Protein AF-A0ABD6N6G3-F1 (afdb_monomer_lite)

Secondary structure (DSSP, 8-state):
--TTTTSS-----------------SSSSS---S---TT---EEEEESSSS--TTS---EEEEESS--SS----------

Radius of gyration: 30.91 Å; chains: 1; bounding box: 72×30×79 Å

Organism: NCBI:txid1247546

Structure (mmCIF, N/CA/C/O backbone):
data_AF-A0ABD6N6G3-F1
#
_entry.id   AF-A0ABD6N6G3-F1
#
loop_
_atom_site.group_PDB
_atom_site.id
_atom_site.type_symbol
_atom_site.label_atom_id
_atom_site.label_alt_id
_atom_site.label_comp_id
_atom_site.label_asym_id
_atom_site.label_entity_id
_atom_site.label_seq_id
_atom_site.pdbx_PDB_ins_code
_atom_site.Cartn_x
_atom_site.Cartn_y
_atom_site.Cartn_z
_atom_site.occupancy
_atom_site.B_iso_or_equiv
_atom_site.auth_seq_id
_atom_site.auth_comp_id
_atom_site.auth_asym_id
_atom_site.auth_atom_id
_atom_site.pdbx_PDB_model_num
ATOM 1 N N . GLU A 1 1 ? 51.983 -8.946 -47.980 1.00 53.88 1 GLU A N 1
ATOM 2 C CA . GLU A 1 1 ? 50.645 -9.555 -47.830 1.00 53.88 1 GLU A CA 1
ATOM 3 C C . GLU A 1 1 ? 50.729 -11.005 -48.297 1.00 53.88 1 GLU A C 1
ATOM 5 O O . GLU A 1 1 ? 51.419 -11.258 -49.277 1.00 53.88 1 GLU A O 1
ATOM 10 N N . GLY A 1 2 ? 50.186 -11.963 -47.538 1.00 69.06 2 GLY A N 1
ATOM 11 C CA . GLY A 1 2 ? 50.306 -13.400 -47.839 1.00 69.06 2 GLY A CA 1
ATOM 12 C C . GLY A 1 2 ? 49.259 -13.864 -48.854 1.00 69.06 2 GLY A C 1
ATOM 13 O O . GLY A 1 2 ? 48.166 -13.322 -48.879 1.00 69.06 2 GLY A O 1
ATOM 14 N N . ALA A 1 3 ? 49.563 -14.870 -49.673 1.00 70.69 3 ALA A N 1
ATOM 15 C CA . ALA A 1 3 ? 48.751 -15.282 -50.830 1.0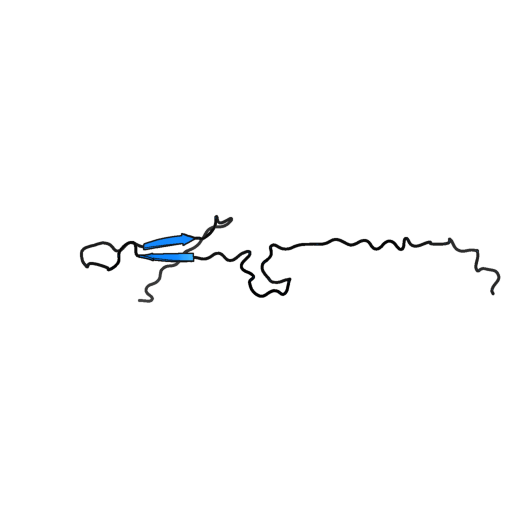0 70.69 3 ALA A CA 1
ATOM 16 C C . ALA A 1 3 ? 47.309 -15.769 -50.532 1.00 70.69 3 ALA A C 1
ATOM 18 O O . ALA A 1 3 ? 46.537 -15.974 -51.463 1.00 70.69 3 ALA A O 1
ATOM 19 N N . ASP A 1 4 ? 46.927 -15.924 -49.261 1.00 75.38 4 ASP A N 1
ATOM 20 C CA . ASP A 1 4 ? 45.689 -16.601 -48.853 1.00 75.38 4 ASP A CA 1
ATOM 21 C C . ASP A 1 4 ? 44.637 -15.687 -48.199 1.00 75.38 4 ASP A C 1
ATOM 23 O O . ASP A 1 4 ? 43.606 -16.174 -47.740 1.00 75.38 4 ASP A O 1
ATOM 27 N N . VAL A 1 5 ? 44.829 -14.360 -48.199 1.00 69.88 5 VAL A N 1
ATOM 28 C CA . VAL A 1 5 ? 43.893 -13.409 -47.548 1.00 69.88 5 VAL A CA 1
ATOM 29 C C . VAL A 1 5 ? 42.474 -13.414 -48.152 1.00 69.88 5 VAL A C 1
ATOM 31 O O . VAL A 1 5 ? 41.549 -12.924 -47.517 1.00 69.88 5 VAL A O 1
ATOM 34 N N . GLY A 1 6 ? 42.284 -13.970 -49.356 1.00 73.75 6 GLY A N 1
ATOM 35 C CA . GLY A 1 6 ? 40.994 -14.030 -50.065 1.00 73.75 6 GLY A CA 1
ATOM 36 C C . GLY A 1 6 ? 40.275 -15.385 -50.029 1.00 73.75 6 GLY A C 1
ATOM 37 O O . GLY A 1 6 ? 39.292 -15.555 -50.742 1.00 73.75 6 GLY A O 1
ATOM 38 N N . LYS A 1 7 ? 40.774 -16.365 -49.260 1.00 83.06 7 LYS A N 1
ATOM 39 C CA . LYS A 1 7 ? 40.203 -17.726 -49.184 1.00 83.06 7 LYS A CA 1
ATOM 40 C C . LYS A 1 7 ? 39.151 -17.913 -48.084 1.00 83.06 7 LYS A C 1
ATOM 42 O O . LYS A 1 7 ? 38.631 -19.013 -47.944 1.00 83.06 7 LYS A O 1
ATOM 47 N N . PHE A 1 8 ? 38.865 -16.872 -47.308 1.00 82.62 8 PHE A N 1
ATOM 48 C CA . PHE A 1 8 ? 37.863 -16.897 -46.245 1.00 82.62 8 PHE A CA 1
ATOM 49 C C . PHE A 1 8 ? 36.618 -16.126 -46.674 1.00 82.62 8 PHE A C 1
ATOM 51 O O . PHE A 1 8 ? 36.715 -15.105 -47.361 1.00 82.62 8 PHE A O 1
ATOM 58 N N . GLU A 1 9 ? 35.451 -16.589 -46.244 1.00 82.62 9 GLU A N 1
ATOM 59 C CA . GLU A 1 9 ? 34.195 -15.879 -46.431 1.00 82.62 9 GLU A CA 1
ATOM 60 C C . GLU A 1 9 ? 34.255 -14.512 -45.734 1.00 82.62 9 GLU A C 1
ATOM 62 O O . GLU A 1 9 ? 34.597 -14.394 -44.554 1.00 82.62 9 GLU A O 1
ATOM 67 N N . GLN A 1 10 ? 33.904 -13.454 -46.467 1.00 81.00 10 GLN A N 1
ATOM 68 C CA . GLN A 1 10 ? 33.835 -12.112 -45.904 1.00 81.00 10 GLN A CA 1
ATOM 69 C C . GLN A 1 10 ? 32.575 -11.981 -45.039 1.00 81.00 10 GLN A C 1
ATOM 71 O O . GLN A 1 10 ? 31.467 -11.829 -45.554 1.00 81.00 10 GLN A O 1
ATOM 76 N N . LEU A 1 11 ? 32.742 -12.011 -43.714 1.00 78.75 11 LEU A N 1
ATOM 77 C CA . LEU A 1 11 ? 31.655 -11.737 -42.777 1.00 78.75 11 LEU A CA 1
ATOM 78 C C . LEU A 1 11 ? 31.510 -10.225 -42.561 1.00 78.75 11 LEU A C 1
ATOM 80 O O . LEU A 1 11 ? 32.236 -9.613 -41.775 1.00 78.75 11 LEU A O 1
ATOM 84 N N . THR A 1 12 ? 30.546 -9.621 -43.250 1.00 84.75 12 THR A N 1
ATOM 85 C CA . THR A 1 12 ? 30.158 -8.227 -43.013 1.00 84.75 12 THR A CA 1
ATOM 86 C C . THR A 1 12 ? 29.131 -8.179 -41.886 1.00 84.75 12 THR A C 1
ATOM 88 O O . THR A 1 12 ? 27.979 -8.561 -42.069 1.00 84.75 12 THR A O 1
ATOM 91 N N . LEU A 1 13 ? 29.552 -7.720 -40.706 1.00 84.50 13 LEU A N 1
ATOM 92 C CA . LEU A 1 13 ? 28.656 -7.490 -39.569 1.00 84.50 13 LEU A CA 1
ATOM 93 C C . LEU A 1 13 ? 27.734 -6.301 -39.850 1.00 84.50 13 LEU A C 1
ATOM 95 O O . LEU A 1 13 ? 28.225 -5.213 -40.166 1.00 84.50 13 LEU A O 1
ATOM 99 N N . ASP A 1 14 ? 26.429 -6.488 -39.650 1.00 85.44 14 ASP A N 1
ATOM 100 C CA . ASP A 1 14 ? 25.504 -5.364 -39.530 1.00 85.44 14 ASP A CA 1
ATOM 101 C C . ASP A 1 14 ? 25.926 -4.515 -38.321 1.00 85.44 14 ASP A C 1
ATOM 103 O O . ASP A 1 14 ? 26.137 -5.023 -37.218 1.00 85.4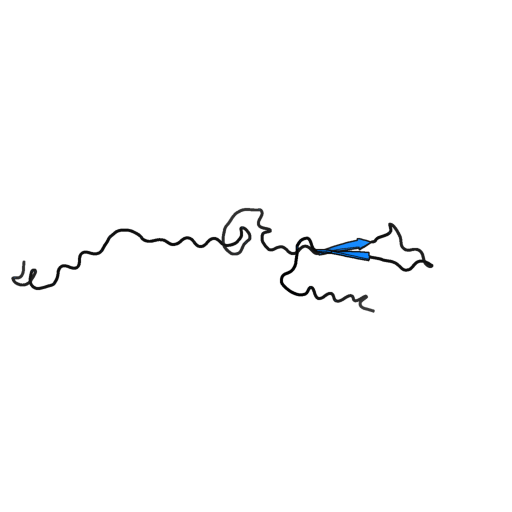4 14 ASP A O 1
ATOM 107 N N . LYS A 1 15 ? 26.144 -3.221 -38.560 1.00 89.44 15 LYS A N 1
ATOM 108 C CA . LYS A 1 15 ? 26.609 -2.264 -37.546 1.00 89.44 15 LYS A CA 1
ATOM 109 C C . LYS A 1 15 ? 25.465 -1.495 -36.904 1.00 89.44 15 LYS A C 1
ATOM 111 O O . LYS A 1 15 ? 25.725 -0.625 -36.076 1.00 89.44 15 LYS A O 1
ATOM 116 N N . THR A 1 16 ? 24.230 -1.803 -37.283 1.00 93.00 16 THR A N 1
ATOM 117 C CA . THR A 1 16 ? 23.030 -1.203 -36.717 1.00 93.00 16 THR A CA 1
ATOM 118 C C . THR A 1 16 ? 22.900 -1.612 -35.249 1.00 93.00 16 THR A C 1
ATOM 120 O O . THR A 1 16 ? 22.743 -2.799 -34.957 1.00 93.00 16 THR A O 1
ATOM 123 N N . PRO A 1 17 ? 22.970 -0.667 -34.295 1.00 90.00 17 PRO A N 1
ATOM 124 C CA . PRO A 1 17 ? 22.722 -0.976 -32.896 1.00 90.00 17 PRO A CA 1
ATOM 125 C C . PRO A 1 17 ? 21.254 -1.363 -32.717 1.00 90.00 17 PRO A C 1
ATOM 127 O O . PRO A 1 17 ? 20.363 -0.634 -33.150 1.00 90.00 17 PRO A O 1
ATOM 130 N N . VAL A 1 18 ? 21.000 -2.483 -32.045 1.00 89.75 18 VAL A N 1
ATOM 131 C CA . VAL A 1 18 ? 19.652 -2.867 -31.616 1.00 89.75 18 VAL A CA 1
ATOM 132 C C . VAL A 1 18 ? 19.577 -2.674 -30.110 1.00 89.75 18 VAL A C 1
ATOM 134 O O . 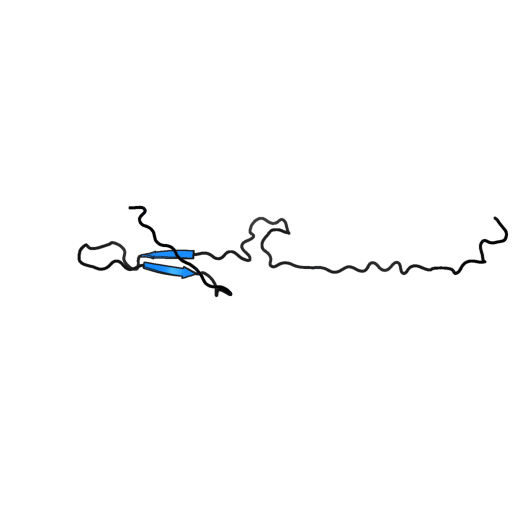VAL A 1 18 ? 20.410 -3.200 -29.372 1.00 89.75 18 VAL A O 1
ATOM 137 N N . SER A 1 19 ? 18.595 -1.906 -29.652 1.00 87.38 19 SER A N 1
ATOM 138 C CA . SER A 1 19 ? 18.323 -1.706 -28.232 1.00 87.38 19 SER A CA 1
ATOM 139 C C . SER A 1 19 ? 16.866 -2.018 -27.917 1.00 87.38 19 SER A C 1
ATOM 141 O O . SER A 1 19 ? 15.977 -1.888 -28.758 1.00 87.38 19 SER A O 1
ATOM 143 N N . THR A 1 20 ? 16.629 -2.440 -26.681 1.00 83.00 20 THR A N 1
ATOM 144 C CA . THR A 1 20 ? 15.296 -2.635 -26.111 1.00 83.00 20 THR A CA 1
ATOM 145 C C . THR A 1 20 ? 15.220 -1.830 -24.826 1.00 83.00 20 THR A C 1
ATOM 147 O O . THR A 1 20 ? 16.099 -1.959 -23.972 1.00 83.00 20 THR A O 1
ATOM 150 N N . THR A 1 21 ? 14.185 -1.012 -24.668 1.00 79.00 21 THR A N 1
ATOM 151 C CA . THR A 1 21 ? 13.938 -0.284 -23.422 1.00 79.00 21 THR A CA 1
ATOM 152 C C . THR A 1 21 ? 12.928 -1.060 -22.589 1.00 79.00 21 THR A C 1
ATOM 154 O O . THR A 1 21 ? 11.850 -1.384 -23.079 1.00 79.00 21 THR A O 1
ATOM 157 N N . VAL A 1 22 ? 13.277 -1.346 -21.336 1.00 67.75 22 VAL A N 1
ATOM 158 C CA . VAL A 1 22 ? 12.339 -1.844 -20.326 1.00 67.75 22 VAL A CA 1
ATOM 159 C C . VAL A 1 22 ? 12.062 -0.687 -19.374 1.00 67.75 22 VAL A C 1
ATOM 161 O O . VAL A 1 22 ? 12.996 -0.142 -18.788 1.00 67.75 22 VAL A O 1
ATOM 164 N N . THR A 1 23 ? 10.802 -0.279 -19.259 1.00 59.34 23 THR A N 1
ATOM 165 C CA . THR A 1 23 ? 10.352 0.696 -18.261 1.00 59.34 23 THR A CA 1
ATOM 166 C C . THR A 1 23 ? 9.621 -0.047 -17.156 1.00 59.34 23 THR A C 1
ATOM 168 O O . THR A 1 23 ? 8.647 -0.737 -17.443 1.00 59.34 23 THR A O 1
ATOM 171 N N . ASP A 1 24 ? 10.100 0.093 -15.924 1.00 51.75 24 ASP A N 1
ATOM 172 C CA . ASP A 1 24 ? 9.317 -0.225 -14.729 1.00 51.75 24 ASP A CA 1
ATOM 173 C C . ASP A 1 24 ? 8.256 0.869 -14.498 1.00 51.75 24 ASP A C 1
ATOM 175 O O . ASP A 1 24 ? 8.373 1.966 -15.071 1.00 51.75 24 ASP A O 1
ATOM 179 N N . GLU A 1 25 ? 7.246 0.603 -13.666 1.00 55.38 25 GLU A N 1
ATOM 180 C CA . GLU A 1 25 ? 6.379 1.664 -13.140 1.00 55.38 25 GLU A CA 1
ATOM 181 C C . GLU A 1 25 ? 7.301 2.742 -12.524 1.00 55.38 25 GLU A C 1
ATOM 183 O O . GLU A 1 25 ? 8.295 2.402 -11.875 1.00 55.38 25 GLU A O 1
ATOM 188 N N . PRO A 1 26 ? 7.074 4.050 -12.730 1.00 52.38 26 PRO A N 1
ATOM 189 C CA . PRO A 1 26 ? 7.891 5.069 -12.078 1.00 52.38 26 PRO A CA 1
ATOM 190 C C . PRO A 1 26 ? 7.787 4.983 -10.536 1.00 52.38 26 PRO A C 1
ATOM 192 O O . PRO A 1 26 ? 6.920 5.592 -9.911 1.00 52.38 26 PRO A O 1
ATOM 195 N N . GLY A 1 27 ? 8.695 4.219 -9.919 1.00 49.81 27 GLY A N 1
ATOM 196 C CA . GLY A 1 27 ? 8.810 3.964 -8.482 1.00 49.81 27 GLY A CA 1
ATOM 197 C C . GLY A 1 27 ? 9.944 2.963 -8.184 1.00 49.81 27 GLY A C 1
ATOM 198 O O . GLY A 1 27 ? 9.884 1.830 -8.614 1.00 49.81 27 GLY A O 1
ATOM 199 N N . THR A 1 28 ? 11.031 3.364 -7.510 1.00 43.97 28 THR A N 1
ATOM 200 C CA . THR A 1 28 ? 12.313 2.599 -7.419 1.00 43.97 28 THR A CA 1
ATOM 201 C C . THR A 1 28 ? 12.232 1.231 -6.703 1.00 43.97 28 THR A C 1
ATOM 203 O O . THR A 1 28 ? 11.533 1.151 -5.692 1.00 43.97 28 THR A O 1
ATOM 206 N N . PRO A 1 29 ? 13.058 0.216 -7.086 1.00 46.47 29 PRO A N 1
ATOM 207 C CA . PRO A 1 29 ? 14.486 0.366 -7.427 1.00 46.47 29 PRO A CA 1
ATOM 208 C C . PRO A 1 29 ? 14.836 0.256 -8.929 1.00 46.47 29 PRO A C 1
ATOM 210 O O . PRO A 1 29 ? 14.859 -0.834 -9.486 1.00 46.47 29 PRO A O 1
ATOM 213 N N . GLY A 1 30 ? 15.234 1.376 -9.559 1.00 45.47 30 GLY A N 1
ATOM 214 C CA . GLY A 1 30 ? 15.755 1.385 -10.937 1.00 45.47 30 GLY A CA 1
ATOM 215 C C . GLY A 1 30 ? 16.039 2.748 -11.598 1.00 45.47 30 GLY A C 1
ATOM 216 O O . GLY A 1 30 ? 16.827 2.781 -12.537 1.00 45.47 30 GLY A O 1
ATOM 217 N N . ASN A 1 31 ? 15.483 3.881 -11.127 1.00 46.09 31 ASN A N 1
ATOM 218 C CA . ASN A 1 31 ? 15.730 5.207 -11.732 1.00 46.09 31 ASN A CA 1
ATOM 219 C C . ASN A 1 31 ? 15.835 6.362 -10.693 1.00 46.09 31 ASN A C 1
ATOM 221 O O . ASN A 1 31 ? 14.977 6.442 -9.809 1.00 46.09 31 ASN A O 1
ATOM 225 N N . PRO A 1 32 ? 16.838 7.272 -10.770 1.00 51.44 32 PRO A N 1
ATOM 226 C CA . PRO A 1 32 ? 17.051 8.366 -9.814 1.00 51.44 32 PRO A CA 1
ATOM 227 C C . PRO A 1 32 ? 16.141 9.579 -10.093 1.00 51.44 32 PRO A C 1
ATOM 229 O O . PRO A 1 32 ? 16.201 10.173 -11.166 1.00 51.44 32 PRO A O 1
ATOM 232 N N . GLY A 1 33 ? 15.343 9.992 -9.101 1.00 47.78 33 GLY A N 1
ATOM 233 C CA . GLY A 1 33 ? 14.505 11.202 -9.131 1.00 47.78 33 GLY A CA 1
ATOM 234 C C . GLY A 1 33 ? 13.593 11.278 -7.899 1.00 47.78 33 GLY A C 1
ATOM 235 O O . GLY A 1 33 ? 12.988 10.284 -7.521 1.00 47.78 33 GLY A O 1
ATOM 236 N N . GLY A 1 34 ? 13.555 12.429 -7.219 1.00 47.62 34 GLY A N 1
ATOM 237 C CA . GLY A 1 34 ? 13.271 12.566 -5.776 1.00 47.62 34 GLY A CA 1
ATOM 238 C C . GLY A 1 34 ? 11.847 12.346 -5.238 1.00 47.62 34 GLY A C 1
ATOM 239 O O . GLY A 1 34 ? 11.576 12.820 -4.138 1.00 47.62 34 GLY A O 1
ATOM 240 N N . SER A 1 35 ? 10.937 11.666 -5.942 1.00 53.81 35 SER A N 1
ATOM 241 C CA . SER A 1 35 ? 9.550 11.481 -5.466 1.00 53.81 35 SER A CA 1
ATOM 242 C C . SER A 1 35 ? 8.865 10.228 -6.034 1.00 53.81 35 SER A C 1
ATOM 244 O O . SER A 1 35 ? 7.839 10.318 -6.702 1.00 53.81 35 SER A O 1
ATOM 246 N N . ASN A 1 36 ? 9.454 9.057 -5.787 1.00 55.25 36 ASN A N 1
ATOM 247 C CA . ASN A 1 36 ? 8.973 7.753 -6.257 1.00 55.25 36 ASN A CA 1
ATOM 248 C C . ASN A 1 36 ? 7.987 7.107 -5.251 1.00 55.25 36 ASN A C 1
ATOM 250 O O . ASN A 1 36 ? 8.414 6.697 -4.174 1.00 55.25 36 ASN A O 1
ATOM 254 N N . GLU A 1 37 ? 6.697 6.983 -5.610 1.00 56.69 37 GLU A N 1
ATOM 255 C CA . GLU A 1 37 ? 5.630 6.320 -4.813 1.00 56.69 37 GLU A CA 1
ATOM 256 C C . GLU A 1 37 ? 4.902 5.167 -5.563 1.00 56.69 37 GLU A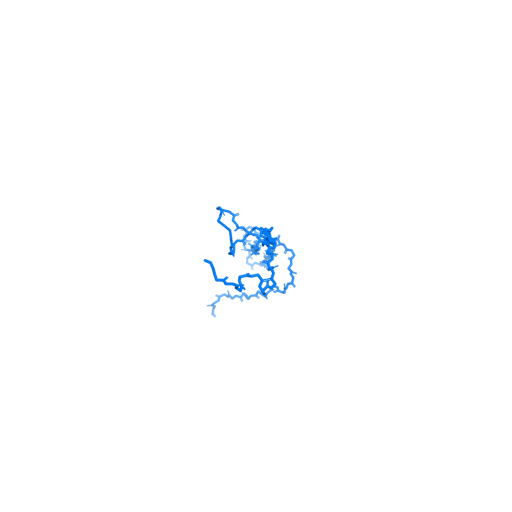 C 1
ATOM 258 O O . GLU A 1 37 ? 3.875 4.702 -5.078 1.00 56.69 37 GLU A O 1
ATOM 263 N N . GLY A 1 38 ? 5.402 4.721 -6.729 1.00 56.47 38 GLY A N 1
ATOM 264 C CA . GLY A 1 38 ? 4.673 3.920 -7.739 1.00 56.47 38 GLY A CA 1
ATOM 265 C C . GLY A 1 38 ? 3.875 2.706 -7.244 1.00 56.47 38 GLY A C 1
ATOM 266 O O . GLY A 1 38 ? 2.719 2.575 -7.622 1.00 56.47 38 GLY A O 1
ATOM 267 N N . ASP A 1 39 ? 4.416 1.923 -6.305 1.00 61.16 39 ASP A N 1
ATOM 268 C CA . ASP A 1 39 ? 3.719 0.761 -5.718 1.00 61.16 39 ASP A CA 1
ATOM 269 C C . ASP A 1 39 ? 3.435 0.927 -4.216 1.00 61.16 39 ASP A C 1
ATOM 271 O O . ASP A 1 39 ? 3.351 -0.037 -3.447 1.00 61.16 39 ASP A O 1
ATOM 275 N N . LEU A 1 40 ? 3.319 2.169 -3.740 1.00 68.88 40 LEU A N 1
ATOM 276 C CA . LEU A 1 40 ? 3.109 2.422 -2.321 1.00 68.88 40 LEU A CA 1
ATOM 277 C C . LEU A 1 40 ? 1.642 2.183 -1.938 1.00 68.88 40 LEU A C 1
ATOM 279 O O . LEU A 1 40 ? 0.759 3.027 -2.128 1.00 68.88 40 LEU A O 1
ATOM 283 N N . VAL A 1 41 ? 1.387 1.032 -1.321 1.00 75.94 41 VAL A N 1
ATOM 284 C CA . VAL A 1 41 ? 0.129 0.762 -0.619 1.00 75.94 41 VAL A CA 1
ATOM 285 C C . VAL A 1 41 ? 0.138 1.532 0.700 1.00 75.94 41 VAL A C 1
ATOM 287 O O . VAL A 1 41 ? 0.857 1.194 1.641 1.00 75.94 41 VAL A O 1
ATOM 290 N N . LYS A 1 42 ? -0.664 2.596 0.770 1.00 84.38 42 LYS A N 1
ATOM 291 C CA . LYS A 1 42 ? -0.871 3.385 1.988 1.00 84.38 42 LYS A CA 1
ATOM 292 C C . LYS A 1 42 ? -2.094 2.837 2.711 1.00 84.38 42 LYS A C 1
ATOM 294 O O . LYS A 1 42 ? -3.179 2.761 2.135 1.00 84.38 42 LYS A O 1
ATOM 299 N N . VAL A 1 43 ? -1.908 2.492 3.982 1.00 88.69 43 VAL A N 1
ATOM 300 C CA . VAL A 1 43 ? -2.986 2.081 4.884 1.00 88.69 43 VAL A CA 1
ATOM 301 C C . VAL A 1 43 ? -3.193 3.181 5.911 1.00 88.69 43 VAL A C 1
ATOM 303 O O . VAL A 1 43 ? -2.243 3.616 6.564 1.00 88.69 43 VAL A O 1
ATOM 306 N N . THR A 1 44 ? -4.432 3.632 6.060 1.00 91.62 44 THR A N 1
ATOM 307 C CA . THR A 1 44 ? -4.812 4.599 7.089 1.00 91.62 44 THR A CA 1
ATOM 308 C C . THR A 1 44 ? -5.880 4.007 7.994 1.00 91.62 44 THR A C 1
ATOM 310 O O . THR A 1 44 ? -6.706 3.202 7.566 1.00 91.62 44 THR A O 1
ATOM 313 N N . ILE A 1 45 ? -5.847 4.403 9.265 1.00 92.00 45 ILE A N 1
ATOM 314 C CA . ILE A 1 45 ? -6.898 4.109 10.233 1.00 92.00 45 ILE A CA 1
ATOM 315 C C . ILE A 1 45 ? -7.479 5.427 10.727 1.00 92.00 45 ILE A C 1
ATOM 317 O O . ILE A 1 45 ? -6.746 6.323 11.150 1.00 92.00 45 ILE A O 1
ATOM 321 N N . THR A 1 46 ? -8.797 5.554 10.656 1.00 93.19 46 THR A N 1
ATOM 322 C CA . THR A 1 46 ? -9.526 6.727 11.134 1.00 93.19 46 THR A CA 1
ATOM 323 C C . THR A 1 46 ? -10.538 6.295 12.174 1.00 93.19 46 THR A C 1
ATOM 325 O O . THR A 1 46 ? -11.284 5.345 11.954 1.00 93.19 46 THR A O 1
ATOM 328 N N . ALA A 1 47 ? -10.570 6.992 13.308 1.00 92.50 47 ALA A N 1
ATOM 329 C CA . ALA A 1 47 ? -11.678 6.855 14.240 1.00 92.50 47 ALA A CA 1
ATOM 330 C C . ALA A 1 47 ? -12.935 7.441 13.595 1.00 92.50 47 ALA A C 1
ATOM 332 O O . ALA A 1 47 ? -12.889 8.548 13.054 1.00 92.50 47 ALA A O 1
ATOM 333 N N . ASP A 1 48 ? -14.057 6.733 13.687 1.00 91.31 48 ASP A N 1
ATOM 334 C CA . ASP A 1 48 ? -15.322 7.221 13.121 1.00 91.31 48 ASP A CA 1
ATOM 335 C C . ASP A 1 48 ? -15.974 8.296 14.017 1.00 91.31 48 ASP A C 1
ATOM 337 O O . ASP A 1 48 ? -17.008 8.875 13.688 1.00 91.31 48 ASP A O 1
ATOM 341 N N . GLN A 1 49 ? -15.355 8.571 15.168 1.00 89.06 49 GLN A N 1
ATOM 342 C CA . GLN A 1 49 ? -15.796 9.499 16.201 1.00 89.06 49 GLN A CA 1
ATOM 343 C C . GLN A 1 49 ? -14.599 10.265 16.781 1.00 89.06 49 GLN A C 1
ATOM 345 O O . GLN A 1 49 ? -13.480 9.757 16.830 1.00 89.06 49 GLN A O 1
ATOM 350 N N . THR A 1 50 ? -14.829 11.494 17.250 1.00 89.44 50 THR A N 1
ATOM 351 C CA . THR A 1 50 ? -13.774 12.376 17.790 1.00 89.44 50 THR A CA 1
ATOM 352 C C . THR A 1 50 ? -13.259 11.946 19.163 1.00 89.44 50 THR A C 1
ATOM 354 O O . THR A 1 50 ? -12.150 12.312 19.549 1.00 89.44 50 THR A O 1
ATOM 357 N N . SER A 1 51 ? -14.051 11.181 19.912 1.00 88.62 51 SER A N 1
ATOM 358 C CA . SER A 1 51 ? -13.696 10.643 21.222 1.00 88.62 51 SER A CA 1
ATOM 359 C C . SER A 1 51 ? -14.396 9.308 21.468 1.00 88.62 51 SER A C 1
ATOM 361 O O . SER A 1 51 ? -15.377 8.971 20.807 1.00 88.62 51 SER A O 1
ATOM 363 N N . VAL A 1 52 ? -13.883 8.521 22.415 1.00 88.38 52 VAL A N 1
ATOM 364 C CA . VAL A 1 52 ? -14.504 7.261 22.844 1.00 88.38 52 VAL A CA 1
ATOM 365 C C . VAL A 1 52 ? -15.289 7.499 24.126 1.00 88.38 52 VAL A C 1
ATOM 367 O O . VAL A 1 52 ? -14.716 7.904 25.133 1.00 88.38 52 VAL A O 1
ATOM 370 N N . ALA A 1 53 ? -16.598 7.257 24.079 1.00 88.69 53 ALA A N 1
ATOM 371 C CA . ALA A 1 53 ? -17.463 7.269 25.254 1.00 88.69 53 ALA A CA 1
ATOM 372 C C . ALA A 1 53 ? -17.577 5.858 25.848 1.00 88.69 53 ALA A C 1
ATOM 374 O O . ALA A 1 53 ? -17.623 4.875 25.115 1.00 88.69 53 ALA A O 1
ATOM 375 N N . GLU A 1 54 ? -17.663 5.760 27.175 1.00 87.69 54 GLU A N 1
ATOM 376 C CA . GLU A 1 54 ? -17.632 4.485 27.912 1.00 87.69 54 GLU A CA 1
ATOM 377 C C . GLU A 1 54 ? -18.785 3.532 27.551 1.00 87.69 54 GLU A C 1
ATOM 379 O O . GLU A 1 54 ? -18.627 2.315 27.549 1.00 87.69 54 GLU A O 1
ATOM 384 N N . ASN A 1 55 ? -19.948 4.077 27.199 1.00 89.38 55 ASN A N 1
ATOM 385 C CA . ASN A 1 55 ? -21.145 3.310 26.861 1.00 89.38 55 ASN A CA 1
ATOM 386 C C . ASN A 1 55 ? -21.349 3.116 25.350 1.00 89.38 55 ASN A C 1
ATOM 388 O O . ASN A 1 55 ? -22.401 2.624 24.934 1.00 89.38 55 ASN A O 1
ATOM 392 N N . VAL A 1 56 ? -20.375 3.508 24.527 1.00 89.75 56 VAL A N 1
ATOM 393 C CA . VAL A 1 56 ? -20.453 3.410 23.068 1.00 89.75 56 VAL A CA 1
ATOM 394 C C . VAL A 1 56 ? -19.331 2.514 22.573 1.00 89.75 56 VAL A C 1
ATOM 396 O O . VAL A 1 56 ? -18.170 2.683 22.937 1.00 89.75 56 VAL A O 1
ATOM 399 N N . LYS A 1 57 ? -19.669 1.553 21.711 1.00 88.94 57 LYS A N 1
ATOM 400 C CA . LYS A 1 57 ? -18.652 0.734 21.048 1.00 88.94 57 LYS A CA 1
ATOM 401 C C . LYS A 1 57 ? -17.805 1.640 20.148 1.00 88.94 57 LYS A C 1
ATOM 403 O O . LYS A 1 57 ? -18.383 2.264 19.262 1.00 88.94 57 LYS A O 1
ATOM 408 N N . PRO A 1 58 ? -16.477 1.714 20.334 1.00 89.94 58 PRO A N 1
ATOM 409 C CA . PRO A 1 58 ? -15.637 2.471 19.422 1.00 89.94 58 PRO A CA 1
ATOM 410 C C . PRO A 1 58 ? -15.600 1.779 18.059 1.00 89.94 58 PRO A C 1
ATOM 412 O O . PRO A 1 58 ? -15.511 0.550 17.984 1.00 89.94 58 PRO A O 1
ATOM 415 N N . THR A 1 59 ? -15.640 2.567 16.990 1.00 92.06 59 THR A N 1
ATOM 416 C CA . THR A 1 59 ? -15.489 2.078 15.619 1.00 92.06 59 THR A CA 1
ATOM 417 C C . THR A 1 59 ? -14.382 2.844 14.901 1.00 92.06 59 THR A C 1
ATOM 419 O O . THR A 1 59 ? -14.135 4.029 15.157 1.00 92.06 59 THR A O 1
ATOM 422 N N . PHE A 1 60 ? -13.667 2.119 14.047 1.00 91.62 60 PHE A N 1
ATOM 423 C CA . PHE A 1 60 ? -12.583 2.642 13.235 1.00 91.62 60 PHE A CA 1
ATOM 424 C C . PHE A 1 60 ? -12.736 2.110 11.820 1.00 91.62 60 PHE A C 1
ATOM 426 O O . PHE A 1 60 ? -13.007 0.921 11.622 1.00 91.62 60 PHE A O 1
ATOM 433 N N . THR A 1 61 ? -12.469 2.972 10.851 1.00 92.62 61 THR A N 1
ATOM 434 C CA . THR A 1 61 ? -12.407 2.609 9.442 1.00 92.62 61 THR A CA 1
ATOM 435 C C . THR A 1 61 ? -10.950 2.458 9.021 1.00 92.62 61 THR A C 1
ATOM 437 O O . THR A 1 61 ? -10.126 3.343 9.258 1.00 92.62 61 THR A O 1
ATOM 440 N N . VAL A 1 62 ? -10.634 1.329 8.385 1.00 91.69 62 VAL A N 1
ATOM 441 C CA . VAL A 1 62 ? -9.343 1.101 7.724 1.00 91.69 62 VAL A CA 1
ATOM 442 C C . VAL A 1 62 ? -9.518 1.361 6.233 1.00 91.69 62 VAL A C 1
ATOM 444 O O . VAL A 1 62 ? -10.411 0.790 5.607 1.00 91.69 62 VAL A O 1
ATOM 447 N N . HIS A 1 63 ? -8.673 2.217 5.665 1.00 91.88 63 HIS A N 1
ATOM 448 C CA . HIS A 1 63 ? -8.702 2.569 4.250 1.00 91.88 63 HIS A CA 1
ATOM 449 C C . HIS A 1 63 ? -7.386 2.199 3.562 1.00 91.88 63 HIS A C 1
ATOM 451 O O . HIS A 1 63 ? -6.303 2.373 4.124 1.00 91.88 63 HIS A O 1
ATOM 457 N N . VAL A 1 64 ? -7.504 1.707 2.329 1.00 91.44 64 VAL A N 1
ATOM 458 C CA . VAL A 1 64 ? -6.389 1.411 1.426 1.00 91.44 64 VAL A CA 1
ATOM 459 C C . VAL A 1 64 ? -6.521 2.323 0.214 1.00 91.44 64 VAL A C 1
ATOM 461 O O . VAL A 1 64 ? -7.608 2.446 -0.349 1.00 91.44 64 VAL A O 1
ATOM 464 N N . ASN A 1 65 ? -5.422 2.957 -0.190 1.00 88.12 65 ASN A N 1
ATOM 465 C CA . ASN A 1 65 ? -5.419 3.975 -1.246 1.00 88.12 65 ASN A CA 1
ATOM 466 C C . ASN A 1 65 ? -5.650 3.441 -2.671 1.00 88.12 65 ASN A C 1
ATOM 468 O O . ASN A 1 65 ? -5.736 4.241 -3.601 1.00 88.12 65 ASN A O 1
ATOM 472 N N . GLN A 1 66 ? -5.713 2.123 -2.859 1.00 85.19 66 GLN A N 1
ATOM 473 C CA . GLN A 1 66 ? -5.851 1.491 -4.167 1.00 85.19 66 GLN A CA 1
ATOM 474 C C . GLN A 1 66 ? -6.451 0.078 -4.064 1.00 85.19 66 GLN A C 1
ATOM 476 O O . GLN A 1 66 ? -6.372 -0.541 -2.998 1.00 85.19 66 GLN A O 1
ATOM 481 N N . PRO A 1 67 ? -7.042 -0.455 -5.152 1.00 86.44 67 PRO A N 1
ATOM 482 C CA . PRO A 1 67 ? -7.412 -1.865 -5.237 1.00 86.44 67 PRO A CA 1
ATOM 483 C C . PRO A 1 67 ? -6.201 -2.777 -5.015 1.00 86.44 67 PRO A C 1
ATOM 485 O O . PRO A 1 67 ? -5.099 -2.469 -5.461 1.00 86.44 67 PRO A O 1
ATOM 488 N N . LEU A 1 68 ? -6.411 -3.918 -4.359 1.00 86.06 68 LEU A N 1
ATOM 489 C CA . LEU A 1 68 ? -5.350 -4.884 -4.088 1.00 86.06 68 LEU A CA 1
ATOM 490 C C . LEU A 1 68 ? -5.482 -6.111 -4.991 1.00 86.06 68 LEU A C 1
ATOM 492 O O . LEU A 1 68 ? -6.569 -6.666 -5.139 1.00 86.06 68 LEU A O 1
ATOM 496 N N . ALA A 1 69 ? -4.360 -6.555 -5.560 1.00 84.75 69 ALA A N 1
ATOM 497 C CA . ALA A 1 69 ? -4.276 -7.814 -6.306 1.00 84.75 69 ALA A CA 1
ATOM 498 C C . ALA A 1 69 ? -4.159 -9.049 -5.387 1.00 84.75 69 ALA A C 1
ATOM 500 O O . ALA A 1 69 ? -4.336 -10.182 -5.835 1.00 84.75 69 ALA A O 1
ATOM 501 N N . HIS A 1 70 ? -3.856 -8.825 -4.106 1.00 85.88 70 HIS A N 1
ATOM 502 C CA . HIS A 1 70 ? -3.672 -9.842 -3.076 1.00 85.88 70 HIS A CA 1
ATOM 503 C C . HIS A 1 70 ? -4.376 -9.432 -1.780 1.00 85.88 70 HIS A C 1
ATOM 505 O O . HIS A 1 70 ? -4.694 -8.260 -1.580 1.00 85.88 70 HIS A O 1
ATOM 511 N N . ASP A 1 71 ? -4.584 -10.391 -0.883 1.00 88.44 71 ASP A N 1
ATOM 512 C CA . ASP A 1 71 ? -5.268 -10.144 0.384 1.00 88.44 71 ASP A CA 1
ATOM 513 C C . ASP A 1 71 ? -4.448 -9.237 1.316 1.00 88.44 71 ASP A C 1
ATOM 515 O O . ASP A 1 71 ? -3.246 -9.436 1.517 1.00 88.44 71 ASP A O 1
ATOM 519 N N . LEU A 1 72 ? -5.120 -8.270 1.951 1.00 85.88 72 LEU A N 1
ATOM 520 C CA . LEU A 1 72 ? -4.563 -7.505 3.067 1.00 85.88 72 LEU A CA 1
ATOM 521 C C . LEU A 1 72 ? -4.823 -8.248 4.379 1.00 85.88 72 LEU A C 1
ATOM 523 O O . LEU A 1 72 ? -5.962 -8.335 4.837 1.00 85.88 72 LEU A O 1
ATOM 527 N N . VAL A 1 73 ? -3.763 -8.736 5.019 1.00 88.69 73 VAL A N 1
ATOM 528 C CA . VAL A 1 73 ? -3.852 -9.374 6.339 1.00 88.69 73 VAL A CA 1
ATOM 529 C C . VAL A 1 73 ? -3.589 -8.337 7.429 1.00 88.6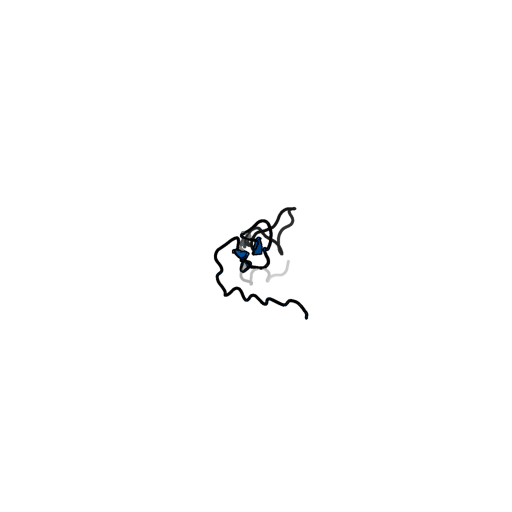9 73 VAL A C 1
ATOM 531 O O . VAL A 1 73 ? -2.532 -7.708 7.453 1.00 88.69 73 VAL A O 1
ATOM 534 N N . VAL A 1 74 ? -4.541 -8.174 8.351 1.00 86.88 74 VAL A N 1
ATOM 535 C CA . VAL A 1 74 ? -4.451 -7.222 9.467 1.00 86.88 74 VAL A CA 1
ATOM 536 C C . VAL A 1 74 ? -4.398 -7.974 10.794 1.00 86.88 74 VAL A C 1
ATOM 538 O O . VAL A 1 74 ? -5.307 -8.739 11.112 1.00 86.88 74 VAL A O 1
ATOM 541 N N . THR A 1 75 ? -3.371 -7.700 11.600 1.00 89.31 75 THR A N 1
ATOM 542 C CA . THR A 1 75 ? -3.260 -8.192 12.981 1.00 89.31 75 THR A CA 1
ATOM 543 C C . THR A 1 75 ? -3.394 -7.021 13.942 1.00 89.31 75 THR A C 1
ATOM 545 O O . THR A 1 75 ? -2.557 -6.121 13.951 1.00 89.31 75 THR A O 1
ATOM 548 N N . LEU A 1 76 ? -4.442 -7.040 14.766 1.00 86.69 76 LEU A N 1
ATOM 549 C CA . LEU A 1 76 ? -4.639 -6.071 15.839 1.00 86.69 76 LEU A CA 1
ATOM 550 C C . LEU A 1 76 ? -4.188 -6.691 17.161 1.00 86.69 76 LEU A C 1
ATOM 552 O O . LEU A 1 76 ? -4.626 -7.779 17.524 1.00 86.69 76 LEU A O 1
ATOM 556 N N . SER A 1 77 ? -3.322 -5.984 17.878 1.00 90.69 77 SER A N 1
ATOM 557 C CA . SER A 1 77 ? -2.837 -6.372 19.200 1.00 90.69 77 SER A CA 1
ATOM 558 C C . SER A 1 77 ? -2.858 -5.151 20.108 1.00 90.69 77 SER A C 1
ATOM 560 O O . SER A 1 77 ? -2.471 -4.060 19.692 1.00 90.69 77 SER A O 1
ATOM 562 N N . ASN A 1 78 ? -3.292 -5.336 21.351 1.00 87.38 78 ASN A N 1
ATOM 563 C CA . ASN A 1 78 ? -3.111 -4.352 22.418 1.00 87.38 78 ASN A CA 1
ATOM 564 C C . ASN A 1 78 ? -1.855 -4.634 23.263 1.00 87.38 78 ASN A C 1
ATOM 566 O O . ASN A 1 78 ? -1.621 -3.920 24.233 1.00 87.38 78 ASN A O 1
ATOM 570 N N . ASN A 1 79 ? -1.065 -5.651 22.895 1.00 83.94 79 ASN A N 1
ATOM 571 C CA . ASN A 1 79 ? 0.142 -6.098 23.595 1.00 83.94 79 ASN A CA 1
ATOM 572 C C . ASN A 1 79 ? -0.058 -6.307 25.112 1.00 83.94 79 ASN A C 1
ATOM 574 O O . ASN A 1 79 ? 0.888 -6.105 25.874 1.00 83.94 79 ASN A O 1
ATOM 578 N N . ALA A 1 80 ? -1.279 -6.654 25.537 1.00 71.25 80 ALA A N 1
ATOM 579 C CA . ALA A 1 80 ? -1.607 -6.937 26.933 1.00 71.25 80 ALA A CA 1
ATOM 580 C C . ALA A 1 80 ? -1.174 -8.346 27.352 1.00 71.25 80 ALA A C 1
ATOM 582 O O . ALA A 1 80 ? -1.256 -9.267 26.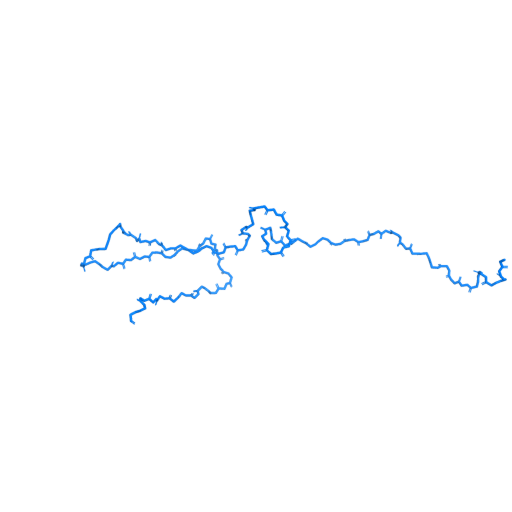506 1.00 71.25 80 ALA A O 1
#

Foldseek 3Di:
DDPCPPVDDDDDDDPDDDDDDDDDQQADDPDDDDDHCRPPWDKDKDWPDPDDDPPDDTDIDIDTPDDDPDDDDDDDDPPD

Sequence (80 aa):
EGADVGKFEQLTLDKTPVSTTVTDEPGTPGNPGGSNEGDLVKVTITADQTSVAENVKPTFTVHVNQPLAHDLVVTLSNNA

pLDDT: mean 77.89, std 15.36, range [43.97, 93.19]